Protein AF-A0A531KIL8-F1 (afdb_monomer)

Mean predicted aligned error: 9.5 Å

Sequence (111 aa):
MNDYLDAYSIKARLAPAALAIAPVIVLIVLAFNWVQPSLPEAIIGLAVMVLFFAASNVARRLGKRKERQLFATTGGRPENRELNHLDKTLDERTKDRYRKFLAKQLEQPAP

Secondary structure (DSSP, 8-state):
--TTSSHHHIIIIIHHHHHHHHHHHHHHHHHS-SSS--HHHHHHHHHHHHHHHHHHHHHHHHHHHHHHHHHHHTTSS---GGGSTT--SS-HHHHHHHHHHHHHHHTS---

Foldseek 3Di:
DCVCPDPCNCVLFLVVLCVVCVVVVVVLVVPADPPDGDPVNVVVVVVVVVVSNVSSVVSNVVVVVVVVVVQVVVVHDDDPLVLDPPHDPDDPVVSVVVQVVVCVVVVHDRD

pLDDT: mean 84.33, std 6.91, range [47.94, 94.56]

Solvent-accessible surface area (backbone atoms only — not comparable to full-atom values): 6501 Å² total; per-residue (Å²): 145,57,76,82,73,33,73,65,37,38,66,61,20,45,51,62,25,47,64,74,42,40,69,58,52,52,52,48,64,71,72,51,61,86,88,71,65,50,73,69,53,52,52,50,55,52,51,48,54,52,50,50,55,51,44,14,55,47,46,35,51,52,49,56,52,50,50,53,53,49,23,68,72,67,82,38,76,96,64,71,53,74,71,36,88,89,41,76,90,47,56,71,70,60,40,50,52,52,41,51,53,50,18,65,76,68,77,44,85,60,132

Structure (mmCIF, N/CA/C/O backbone):
data_AF-A0A531KIL8-F1
#
_entry.id   AF-A0A531KIL8-F1
#
loop_
_atom_site.group_PDB
_atom_site.id
_atom_site.type_symbol
_atom_site.label_atom_id
_atom_site.label_alt_id
_atom_site.label_comp_id
_atom_site.label_asym_id
_atom_site.label_entity_id
_atom_site.label_seq_id
_atom_site.pdbx_PDB_ins_code
_atom_site.Cartn_x
_atom_site.Cartn_y
_atom_site.Cartn_z
_atom_site.occupancy
_atom_site.B_iso_or_equiv
_atom_site.auth_seq_id
_atom_site.auth_comp_id
_atom_site.auth_asym_id
_atom_site.auth_atom_id
_atom_site.pdbx_PDB_model_num
ATOM 1 N N . MET A 1 1 ? -2.480 19.098 -0.894 1.00 47.94 1 MET A N 1
ATOM 2 C CA . MET A 1 1 ? -2.745 19.010 -2.345 1.00 47.94 1 MET A CA 1
ATOM 3 C C . MET A 1 1 ? -1.695 18.105 -2.989 1.00 47.94 1 MET A C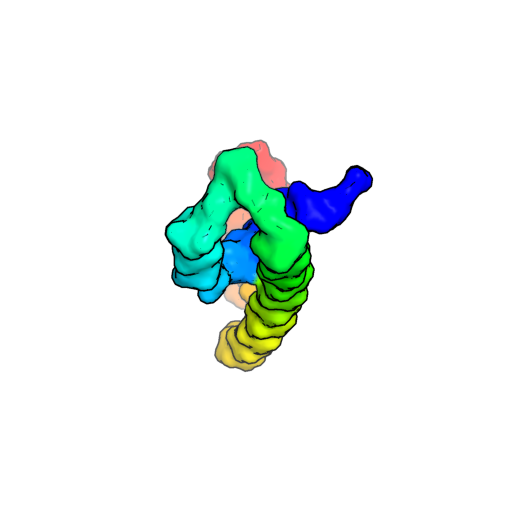 1
ATOM 5 O O . MET A 1 1 ? -0.701 18.601 -3.490 1.00 47.94 1 MET A O 1
ATOM 9 N N . ASN A 1 2 ? -1.867 16.785 -2.824 1.00 53.12 2 ASN A N 1
ATOM 10 C CA . ASN A 1 2 ? -1.347 15.679 -3.650 1.00 53.12 2 ASN A CA 1
ATOM 11 C C . ASN A 1 2 ? -1.743 14.360 -2.949 1.00 53.12 2 ASN A C 1
ATOM 13 O O . ASN A 1 2 ? -0.926 13.706 -2.306 1.00 53.12 2 ASN A O 1
ATOM 17 N N . ASP A 1 3 ? -3.019 13.970 -3.045 1.00 64.88 3 ASP A N 1
ATOM 18 C CA . ASP A 1 3 ? -3.584 12.785 -2.358 1.00 64.88 3 ASP A CA 1
ATOM 19 C C . ASP A 1 3 ? -2.905 11.456 -2.741 1.00 64.88 3 ASP A C 1
ATOM 21 O O . ASP A 1 3 ? -3.075 10.431 -2.076 1.00 64.88 3 ASP A O 1
ATOM 25 N N . TYR A 1 4 ? -2.130 11.461 -3.826 1.00 61.91 4 TYR A N 1
ATOM 26 C CA . TYR A 1 4 ? -1.366 10.317 -4.317 1.00 61.91 4 TYR A CA 1
ATOM 27 C C . TYR A 1 4 ? -0.094 10.020 -3.510 1.00 61.91 4 TYR A C 1
ATOM 29 O O . TYR A 1 4 ? 0.418 8.909 -3.619 1.00 61.91 4 TYR A O 1
ATOM 37 N N . LEU A 1 5 ? 0.399 10.982 -2.720 1.00 75.62 5 LEU A N 1
ATOM 38 C CA . LEU A 1 5 ? 1.579 10.840 -1.855 1.00 75.62 5 LEU A CA 1
ATOM 39 C C . LEU A 1 5 ? 1.263 11.097 -0.374 1.00 75.62 5 LEU A C 1
ATOM 41 O O . LEU A 1 5 ? 2.169 11.293 0.431 1.00 75.62 5 LEU A O 1
ATOM 45 N N . ASP A 1 6 ? -0.013 11.085 0.010 1.00 83.94 6 ASP A N 1
ATOM 46 C CA . ASP A 1 6 ? -0.392 11.182 1.418 1.00 83.94 6 ASP A CA 1
ATOM 47 C C . ASP A 1 6 ? 0.024 9.916 2.195 1.00 83.94 6 ASP A C 1
ATOM 49 O O . ASP A 1 6 ? 0.072 8.812 1.636 1.00 83.94 6 ASP A O 1
ATOM 53 N N . ALA A 1 7 ? 0.278 10.045 3.499 1.00 83.69 7 ALA A N 1
ATOM 54 C CA . ALA A 1 7 ? 0.739 8.968 4.374 1.00 83.69 7 ALA A CA 1
ATOM 55 C C . AL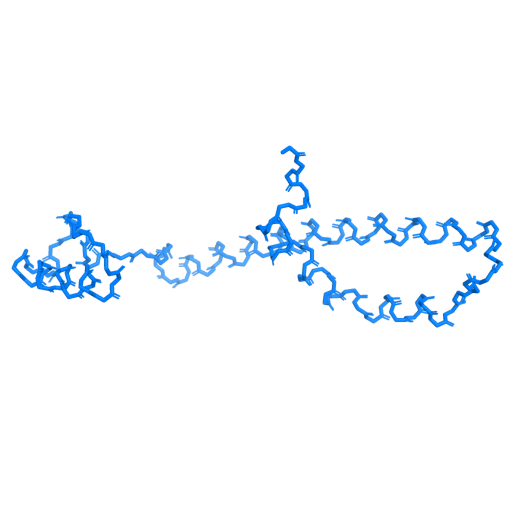A A 1 7 ? -0.175 7.733 4.316 1.00 83.69 7 ALA A C 1
ATOM 57 O O . ALA A 1 7 ? 0.302 6.593 4.339 1.00 83.69 7 ALA A O 1
ATOM 58 N N . TYR A 1 8 ? -1.489 7.941 4.179 1.00 80.50 8 TYR A N 1
ATOM 59 C CA . TYR A 1 8 ? -2.437 6.847 3.995 1.00 80.50 8 TYR A CA 1
ATOM 60 C C . TYR A 1 8 ? -2.249 6.135 2.649 1.00 80.50 8 TYR A C 1
ATOM 62 O O . TYR A 1 8 ? -2.258 4.905 2.586 1.00 80.50 8 TYR A O 1
ATOM 70 N N . SER A 1 9 ? -2.056 6.888 1.563 1.00 79.25 9 SER A N 1
ATOM 71 C CA . SER A 1 9 ? -1.851 6.326 0.224 1.00 79.25 9 SER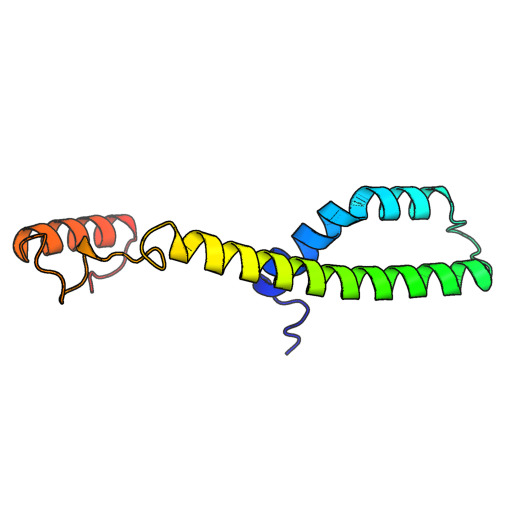 A CA 1
ATOM 72 C C . SER A 1 9 ? -0.578 5.475 0.146 1.00 79.25 9 SER A C 1
ATOM 74 O O . SER A 1 9 ? -0.607 4.387 -0.437 1.00 79.25 9 SER A O 1
ATOM 76 N N . ILE A 1 10 ? 0.492 5.907 0.823 1.00 82.38 10 ILE A N 1
ATOM 77 C CA . ILE A 1 10 ? 1.759 5.178 0.907 1.00 82.38 10 ILE A CA 1
ATOM 78 C C . ILE A 1 10 ? 1.543 3.837 1.606 1.00 82.38 10 ILE A C 1
ATOM 80 O O . ILE A 1 10 ? 1.842 2.788 1.035 1.00 82.38 10 ILE A O 1
ATOM 84 N N . LYS A 1 11 ? 0.955 3.851 2.808 1.00 81.94 11 LYS A N 1
ATOM 85 C CA . LYS A 1 11 ? 0.759 2.638 3.616 1.00 81.94 11 LYS A CA 1
ATOM 86 C C . LYS A 1 11 ? -0.253 1.668 3.000 1.00 81.94 11 LYS A C 1
ATOM 88 O O . LYS A 1 11 ? -0.044 0.461 3.042 1.00 81.94 11 LYS A O 1
ATOM 93 N N . ALA A 1 12 ? -1.336 2.176 2.411 1.00 78.88 12 ALA A N 1
ATOM 94 C CA . ALA A 1 12 ? -2.444 1.349 1.928 1.00 78.88 12 ALA A CA 1
ATOM 95 C C . ALA A 1 12 ? -2.339 0.934 0.448 1.00 78.88 12 ALA A C 1
ATOM 97 O O . ALA A 1 12 ? -3.105 0.074 0.010 1.00 78.88 12 ALA A O 1
ATOM 98 N N . ARG A 1 13 ? -1.465 1.566 -0.350 1.00 80.25 13 ARG A N 1
ATOM 99 C CA . ARG A 1 13 ? -1.322 1.273 -1.790 1.00 80.25 13 ARG A CA 1
ATOM 100 C C . ARG A 1 13 ? 0.119 0.986 -2.189 1.00 80.25 13 ARG A C 1
ATOM 102 O O . ARG A 1 13 ? 0.382 -0.077 -2.738 1.00 80.25 13 ARG A O 1
ATOM 109 N N . LEU A 1 14 ? 1.030 1.927 -1.933 1.00 80.81 14 LEU A N 1
ATOM 110 C CA . LEU A 1 14 ? 2.390 1.882 -2.480 1.00 80.81 14 LEU A CA 1
ATOM 111 C C . LEU A 1 14 ? 3.258 0.831 -1.785 1.00 80.81 14 LEU A C 1
ATOM 113 O O . LEU A 1 14 ? 3.897 0.044 -2.469 1.00 80.81 14 LEU A O 1
ATOM 117 N N . ALA A 1 15 ? 3.229 0.758 -0.453 1.00 82.38 15 ALA A N 1
ATOM 118 C CA . ALA A 1 15 ? 3.992 -0.223 0.319 1.00 82.38 15 ALA A CA 1
ATOM 119 C C . ALA A 1 15 ? 3.663 -1.691 -0.039 1.00 82.38 15 ALA A C 1
ATOM 121 O O . ALA A 1 15 ? 4.590 -2.439 -0.354 1.00 82.38 15 ALA A O 1
ATOM 122 N N . PRO A 1 16 ? 2.387 -2.135 -0.071 1.00 82.62 16 PRO A N 1
ATOM 123 C CA . PRO A 1 16 ? 2.077 -3.515 -0.449 1.00 82.62 16 PRO A CA 1
ATOM 124 C C . PRO A 1 16 ? 2.403 -3.818 -1.920 1.00 82.62 16 PRO A C 1
ATOM 126 O O . PRO A 1 16 ? 2.790 -4.938 -2.243 1.00 82.62 16 PRO A O 1
ATOM 129 N N . ALA A 1 17 ? 2.289 -2.832 -2.812 1.00 85.62 17 ALA A N 1
ATOM 130 C CA . ALA A 1 17 ? 2.666 -2.987 -4.216 1.00 85.62 17 ALA A CA 1
ATOM 131 C C . ALA A 1 17 ? 4.182 -3.104 -4.406 1.00 85.62 17 ALA A C 1
ATOM 133 O O . ALA A 1 17 ? 4.641 -3.967 -5.149 1.00 85.62 17 ALA A O 1
ATOM 134 N N . ALA A 1 18 ? 4.948 -2.273 -3.691 1.00 84.62 18 ALA A N 1
ATOM 135 C CA . ALA A 1 18 ? 6.403 -2.343 -3.621 1.00 84.62 18 ALA A CA 1
ATOM 136 C C . ALA A 1 18 ? 6.869 -3.720 -3.180 1.00 84.62 18 ALA A C 1
ATOM 138 O O . ALA A 1 18 ? 7.716 -4.309 -3.841 1.00 84.62 18 ALA A O 1
ATOM 139 N N . LEU A 1 19 ? 6.257 -4.266 -2.130 1.00 85.94 19 LEU A N 1
ATOM 140 C CA . LEU A 1 19 ? 6.585 -5.603 -1.655 1.00 85.94 19 LEU A CA 1
ATOM 141 C C . LEU A 1 19 ? 6.273 -6.681 -2.706 1.00 85.94 19 LEU A C 1
ATOM 143 O O . LEU A 1 19 ? 7.094 -7.561 -2.941 1.00 85.94 19 LEU A O 1
ATOM 147 N N . ALA A 1 20 ? 5.117 -6.593 -3.372 1.00 85.00 20 ALA A N 1
ATOM 148 C CA . ALA A 1 20 ? 4.704 -7.569 -4.381 1.00 85.00 20 ALA A CA 1
ATOM 149 C C . ALA A 1 20 ? 5.593 -7.565 -5.638 1.00 85.00 20 ALA A C 1
ATOM 151 O O . ALA A 1 20 ? 5.783 -8.609 -6.258 1.00 85.00 20 ALA A O 1
ATOM 152 N N . ILE A 1 21 ? 6.131 -6.402 -6.020 1.00 83.50 21 ILE A N 1
ATOM 153 C CA . ILE A 1 21 ? 6.925 -6.213 -7.248 1.00 83.50 21 ILE A CA 1
ATOM 154 C C . ILE A 1 21 ? 8.428 -6.122 -6.936 1.00 83.50 21 ILE A C 1
ATOM 156 O O . ILE A 1 21 ? 9.240 -6.013 -7.850 1.00 83.50 21 ILE A O 1
ATOM 160 N N . ALA A 1 22 ? 8.832 -6.235 -5.667 1.00 86.81 22 ALA A N 1
ATOM 161 C CA . ALA A 1 22 ? 10.231 -6.173 -5.244 1.00 86.81 22 ALA A CA 1
ATOM 162 C C . ALA A 1 22 ? 11.176 -7.061 -6.083 1.00 86.81 22 ALA A C 1
ATOM 164 O O . ALA A 1 22 ? 12.212 -6.549 -6.506 1.00 86.81 22 ALA A O 1
ATOM 165 N N . PRO A 1 23 ? 10.834 -8.323 -6.430 1.00 83.75 23 PRO A N 1
ATOM 166 C CA . PRO A 1 23 ? 11.703 -9.152 -7.269 1.00 83.75 23 PRO A CA 1
ATOM 167 C C . PRO A 1 23 ? 11.941 -8.551 -8.660 1.00 83.75 23 PRO A C 1
ATOM 169 O O . PRO A 1 23 ? 13.054 -8.585 -9.174 1.00 83.75 23 PRO A O 1
ATOM 172 N N . VAL A 1 24 ? 10.908 -7.957 -9.260 1.00 83.94 24 VAL A N 1
ATOM 173 C CA . VAL A 1 24 ? 10.989 -7.321 -10.582 1.00 83.94 24 VAL A CA 1
ATOM 174 C C . VAL A 1 24 ? 11.829 -6.048 -10.510 1.00 83.94 24 VAL A C 1
ATOM 176 O O . VAL A 1 24 ? 12.659 -5.818 -11.382 1.00 83.94 24 VAL A O 1
ATOM 179 N N . ILE A 1 25 ? 11.662 -5.250 -9.449 1.00 83.69 25 ILE A N 1
ATOM 180 C CA . ILE A 1 25 ? 12.480 -4.051 -9.213 1.00 83.69 25 ILE A CA 1
ATOM 181 C C . ILE A 1 25 ? 13.959 -4.437 -9.118 1.00 83.69 25 ILE A C 1
ATOM 183 O O . ILE A 1 25 ? 14.787 -3.815 -9.776 1.00 83.69 25 ILE A O 1
ATOM 187 N N . VAL A 1 26 ? 14.289 -5.489 -8.363 1.00 87.06 26 VAL A N 1
ATOM 188 C CA . VAL A 1 26 ? 15.668 -5.989 -8.238 1.00 87.06 26 VAL A CA 1
ATOM 189 C C . VAL A 1 26 ? 16.229 -6.413 -9.596 1.00 87.06 26 VAL A C 1
ATOM 191 O O . VAL A 1 26 ? 17.334 -6.007 -9.943 1.00 87.06 26 VAL A O 1
ATOM 194 N N . LEU A 1 27 ? 15.470 -7.169 -10.395 1.00 83.88 27 LEU A N 1
ATOM 195 C CA . LEU A 1 27 ? 15.911 -7.588 -11.730 1.00 83.88 27 LEU A CA 1
ATOM 196 C C . LEU A 1 27 ? 16.183 -6.400 -12.657 1.00 83.88 27 LEU A C 1
ATOM 198 O O . LEU A 1 27 ? 17.180 -6.404 -13.372 1.00 83.88 27 LEU A O 1
ATOM 202 N N . ILE A 1 28 ? 15.336 -5.372 -12.623 1.00 82.38 28 ILE A N 1
ATOM 203 C CA . ILE A 1 28 ? 15.523 -4.160 -13.430 1.00 82.38 28 ILE A CA 1
ATOM 204 C C . ILE A 1 28 ? 16.778 -3.420 -12.991 1.00 82.38 28 ILE A C 1
ATOM 206 O O . ILE A 1 28 ? 17.567 -3.014 -13.837 1.00 82.38 28 ILE A O 1
ATOM 210 N N . VAL A 1 29 ? 16.993 -3.289 -11.680 1.00 84.25 29 VAL A N 1
ATOM 211 C CA . VAL A 1 29 ? 18.184 -2.625 -11.143 1.00 84.25 29 VAL A CA 1
ATOM 212 C C . VAL A 1 29 ? 19.466 -3.326 -11.567 1.00 84.25 29 VAL A C 1
ATOM 214 O O . VAL A 1 29 ? 20.440 -2.648 -11.882 1.00 84.25 29 VAL A O 1
ATOM 217 N N . LEU A 1 30 ? 19.453 -4.657 -11.619 1.00 85.06 30 LEU A N 1
ATOM 218 C CA . LEU A 1 30 ? 20.601 -5.451 -12.048 1.00 85.06 30 LEU A CA 1
ATOM 219 C C . LEU A 1 30 ? 20.805 -5.450 -13.569 1.00 85.06 30 LEU A C 1
ATOM 221 O O . LEU A 1 30 ? 21.941 -5.546 -14.021 1.00 85.06 30 LEU A O 1
ATOM 225 N N . ALA A 1 31 ? 19.730 -5.369 -14.355 1.00 81.62 31 ALA A N 1
ATOM 226 C CA . ALA A 1 31 ? 19.794 -5.474 -15.812 1.00 81.62 31 ALA A CA 1
ATOM 227 C C . ALA A 1 31 ? 20.059 -4.138 -16.530 1.00 81.62 31 ALA A C 1
ATOM 229 O O . ALA A 1 31 ? 20.406 -4.154 -17.707 1.00 81.62 31 ALA A O 1
ATOM 230 N N . PHE A 1 32 ? 19.876 -2.997 -15.861 1.00 83.31 32 PHE A N 1
ATOM 231 C CA . PHE A 1 32 ? 19.992 -1.670 -16.473 1.00 83.31 32 PHE A CA 1
ATOM 232 C C . PHE A 1 32 ? 21.391 -1.060 -16.384 1.00 83.31 32 PHE A C 1
ATOM 234 O O . PHE A 1 32 ? 22.034 -1.090 -15.333 1.00 83.31 32 PHE A O 1
ATOM 241 N N . ASN A 1 33 ? 21.810 -0.375 -17.454 1.00 80.25 33 ASN A N 1
ATOM 242 C CA . ASN A 1 33 ? 22.942 0.542 -17.395 1.00 80.25 33 ASN A CA 1
ATOM 243 C C . ASN A 1 33 ? 22.511 1.912 -16.840 1.00 80.25 33 ASN A C 1
ATOM 245 O O . ASN A 1 33 ? 21.858 2.710 -17.511 1.00 80.25 33 ASN A O 1
ATOM 249 N N . TRP A 1 34 ? 22.909 2.197 -15.602 1.00 81.12 34 TRP A N 1
ATOM 250 C CA . TRP A 1 34 ? 22.543 3.421 -14.882 1.00 81.12 34 TRP A CA 1
ATOM 251 C C . TRP A 1 34 ? 23.330 4.670 -15.297 1.00 81.12 34 TRP A C 1
ATOM 253 O O . TRP A 1 34 ? 22.948 5.778 -14.926 1.00 81.12 34 TRP A O 1
ATOM 263 N N . VAL A 1 35 ? 24.431 4.510 -16.037 1.00 82.56 35 VAL A N 1
ATOM 264 C CA . VAL A 1 35 ? 25.338 5.618 -16.375 1.00 82.56 35 VAL A CA 1
ATOM 265 C C . VAL A 1 35 ? 24.979 6.233 -17.725 1.00 82.56 35 VAL A C 1
ATOM 267 O O . VAL A 1 35 ? 24.995 7.453 -17.869 1.00 82.56 35 VAL A O 1
ATOM 270 N N . GLN A 1 36 ? 24.645 5.402 -18.715 1.00 84.75 36 GLN A N 1
ATOM 271 C CA . GLN A 1 36 ? 24.251 5.842 -20.056 1.00 84.75 36 GLN A CA 1
ATOM 272 C C . GLN A 1 36 ? 23.095 4.979 -20.570 1.00 84.75 36 GLN A C 1
ATOM 274 O O . GLN A 1 36 ? 23.323 4.057 -21.356 1.00 84.75 36 GLN A O 1
ATOM 279 N N . PRO A 1 37 ? 21.861 5.247 -20.114 1.00 81.62 37 PRO A N 1
ATOM 280 C CA . PRO A 1 37 ? 20.705 4.508 -20.584 1.00 81.62 37 PRO A CA 1
ATOM 281 C C . PRO A 1 37 ? 20.447 4.813 -22.062 1.00 81.62 37 PRO A C 1
ATOM 283 O O . PRO A 1 37 ? 20.325 5.966 -22.484 1.00 81.62 37 PRO A O 1
ATOM 286 N N . SER A 1 38 ? 20.335 3.758 -22.852 1.00 88.00 38 SER A N 1
ATOM 287 C CA . SER A 1 38 ? 19.859 3.785 -24.228 1.00 88.00 38 SER A CA 1
ATOM 288 C C . SER A 1 38 ? 18.352 4.079 -24.292 1.00 88.00 38 SER A C 1
ATOM 290 O O . SER A 1 38 ? 17.611 3.928 -23.317 1.00 88.00 38 SER A O 1
ATOM 292 N N . LEU A 1 39 ? 17.859 4.491 -25.465 1.00 89.31 39 LEU A N 1
ATOM 293 C CA . LEU A 1 39 ? 16.434 4.785 -25.663 1.00 89.31 39 LEU A CA 1
ATOM 294 C C . LEU A 1 39 ? 15.504 3.599 -25.301 1.00 89.31 39 LEU A C 1
ATOM 296 O O . LEU A 1 39 ? 14.494 3.839 -24.635 1.00 89.31 39 LEU A O 1
ATOM 300 N N . PRO A 1 40 ? 15.817 2.334 -25.659 1.00 88.06 40 PRO A N 1
ATOM 301 C CA . PRO A 1 40 ? 15.023 1.183 -25.224 1.00 88.06 40 PRO A CA 1
ATOM 302 C C . PRO A 1 40 ? 14.968 1.025 -23.701 1.00 88.06 40 PRO A C 1
ATOM 304 O O . PRO A 1 40 ? 13.898 0.770 -23.152 1.00 88.06 40 PRO A O 1
ATOM 307 N N . GLU A 1 41 ? 16.092 1.225 -23.009 1.00 84.62 41 GLU A N 1
ATOM 308 C CA . GLU A 1 41 ? 16.159 1.172 -21.546 1.00 84.62 41 GLU A CA 1
ATOM 309 C C . GLU A 1 41 ? 15.277 2.268 -20.929 1.00 84.62 41 GLU A C 1
ATOM 311 O O . GLU A 1 41 ? 14.448 1.985 -20.066 1.00 84.62 41 GLU A O 1
ATOM 316 N N . ALA A 1 42 ? 15.329 3.502 -21.433 1.00 85.19 42 ALA A N 1
ATOM 317 C CA . ALA A 1 42 ? 14.451 4.573 -20.956 1.00 85.19 42 ALA A CA 1
ATOM 318 C C . ALA A 1 42 ? 12.952 4.229 -21.105 1.00 85.19 42 ALA A C 1
ATOM 320 O O . ALA A 1 42 ? 12.165 4.44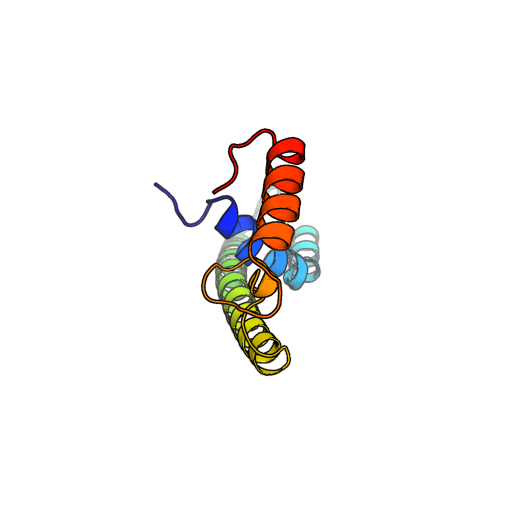8 -20.179 1.00 85.19 42 ALA A O 1
ATOM 321 N N . ILE A 1 43 ? 12.557 3.638 -22.240 1.00 88.81 43 ILE A N 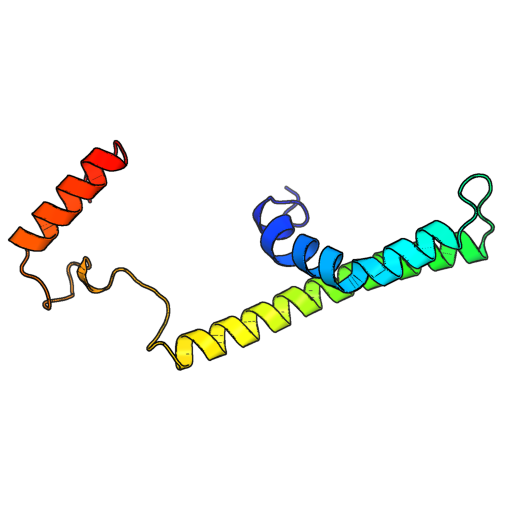1
ATOM 322 C CA . ILE A 1 43 ? 11.173 3.200 -22.491 1.00 88.81 43 ILE A CA 1
ATOM 323 C C . ILE A 1 43 ? 10.765 2.090 -21.516 1.00 88.81 43 ILE A C 1
ATOM 325 O O . ILE A 1 43 ? 9.673 2.141 -20.946 1.00 88.81 43 ILE A O 1
ATOM 329 N N . ILE A 1 44 ? 11.639 1.107 -21.290 1.00 87.06 44 ILE A N 1
ATOM 330 C CA . ILE A 1 44 ? 11.391 0.014 -20.344 1.00 87.06 44 ILE A CA 1
ATOM 331 C C . ILE A 1 44 ? 11.242 0.566 -18.919 1.00 87.06 44 ILE A C 1
ATOM 333 O O . ILE A 1 44 ? 10.298 0.193 -18.223 1.00 87.06 44 ILE A O 1
ATOM 337 N N . GLY A 1 45 ? 12.104 1.494 -18.493 1.00 84.19 45 GLY A N 1
ATOM 338 C CA . GLY A 1 45 ? 12.023 2.120 -17.171 1.00 84.19 45 GLY A CA 1
ATOM 339 C C . GLY A 1 45 ? 10.695 2.852 -16.948 1.00 84.19 45 GLY A C 1
ATOM 340 O O . GLY A 1 45 ? 10.054 2.693 -15.905 1.00 84.19 45 GLY A O 1
ATOM 341 N N . LEU A 1 46 ? 10.223 3.588 -17.959 1.00 87.31 46 LEU A N 1
ATOM 342 C CA . LEU A 1 46 ? 8.919 4.250 -17.917 1.00 87.31 46 LEU A CA 1
ATOM 343 C C . LEU A 1 46 ? 7.764 3.238 -17.874 1.00 87.31 46 LEU A C 1
ATOM 345 O O . LEU A 1 46 ? 6.844 3.385 -17.067 1.00 87.31 46 LEU A O 1
ATOM 349 N N . ALA A 1 47 ? 7.820 2.182 -18.689 1.00 86.88 47 ALA A N 1
ATOM 350 C CA . ALA A 1 47 ? 6.812 1.124 -18.694 1.00 86.88 47 ALA A CA 1
ATOM 351 C C . ALA A 1 47 ? 6.699 0.440 -17.323 1.00 86.88 47 ALA A C 1
ATOM 353 O O . ALA A 1 47 ? 5.595 0.239 -16.816 1.00 86.88 47 ALA A O 1
ATOM 354 N N . VAL A 1 48 ? 7.830 0.153 -16.677 1.00 86.31 48 VAL A N 1
ATOM 355 C CA . VAL A 1 48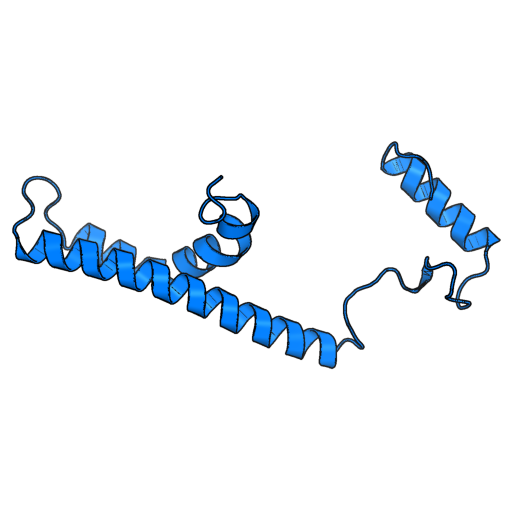 ? 7.876 -0.409 -15.321 1.00 86.31 48 VAL A CA 1
ATOM 356 C C . VAL A 1 48 ? 7.215 0.532 -14.322 1.00 86.31 48 VAL A C 1
ATOM 358 O O . VAL A 1 48 ? 6.419 0.075 -13.506 1.00 86.31 48 VAL A O 1
ATOM 361 N N . MET A 1 49 ? 7.500 1.834 -14.383 1.00 83.69 49 MET A N 1
ATOM 362 C CA . MET A 1 49 ? 6.895 2.818 -13.480 1.00 83.69 49 MET A CA 1
ATOM 363 C C . MET A 1 49 ? 5.363 2.848 -13.618 1.00 83.69 49 MET A C 1
ATOM 365 O O . MET A 1 49 ? 4.640 2.861 -12.618 1.00 83.69 49 MET A O 1
ATOM 369 N N . VAL A 1 50 ? 4.853 2.789 -14.851 1.00 87.44 50 VAL A N 1
ATOM 370 C CA . VAL A 1 50 ? 3.409 2.718 -15.127 1.00 87.44 50 VAL A CA 1
ATOM 371 C C . VAL A 1 50 ? 2.810 1.414 -14.595 1.00 87.44 50 VAL A C 1
ATOM 373 O O . VAL A 1 50 ? 1.776 1.436 -13.921 1.00 87.44 50 VAL A O 1
ATOM 376 N N . LEU A 1 51 ? 3.464 0.277 -14.845 1.00 86.12 51 LEU A N 1
ATOM 377 C CA . LEU A 1 51 ? 3.027 -1.031 -14.352 1.00 86.12 51 LEU A CA 1
ATOM 378 C C . LEU A 1 51 ? 3.034 -1.096 -12.822 1.00 86.12 51 LEU A C 1
ATOM 380 O O . LEU A 1 51 ? 2.099 -1.631 -12.227 1.00 86.12 51 LEU A O 1
ATOM 384 N N . PHE A 1 52 ? 4.031 -0.494 -12.179 1.00 84.75 52 PHE A N 1
ATOM 385 C CA . PHE A 1 52 ? 4.113 -0.366 -10.730 1.00 84.75 52 PHE A CA 1
ATOM 386 C C . PHE A 1 52 ? 2.909 0.397 -10.168 1.00 84.75 52 PHE A C 1
ATOM 388 O O . PHE A 1 52 ? 2.234 -0.061 -9.239 1.00 84.75 52 PHE A O 1
ATOM 395 N N . PHE A 1 53 ? 2.576 1.536 -10.779 1.00 82.75 53 PHE A N 1
ATOM 396 C CA . PHE A 1 53 ? 1.406 2.313 -10.387 1.00 82.75 53 PHE A CA 1
ATOM 397 C C . PHE A 1 53 ? 0.101 1.529 -10.601 1.00 82.75 53 PHE A C 1
ATOM 399 O O . PHE A 1 53 ? -0.763 1.505 -9.718 1.00 82.75 53 PHE A O 1
ATOM 406 N N . ALA A 1 54 ? -0.040 0.831 -11.729 1.00 86.25 54 ALA A N 1
ATOM 407 C CA . ALA A 1 54 ? -1.195 -0.021 -12.006 1.00 86.25 54 ALA A CA 1
ATOM 408 C C . ALA A 1 54 ? -1.342 -1.141 -10.962 1.00 86.25 54 ALA A C 1
ATOM 410 O O . ALA A 1 54 ? -2.418 -1.318 -10.381 1.00 86.25 54 ALA A O 1
ATOM 411 N N . ALA A 1 55 ? -0.252 -1.837 -10.649 1.00 84.75 55 ALA A N 1
ATOM 412 C CA . ALA A 1 55 ? -0.216 -2.886 -9.643 1.00 84.75 55 ALA A CA 1
ATOM 413 C C . ALA A 1 55 ? -0.557 -2.366 -8.238 1.00 84.75 55 ALA A C 1
ATOM 415 O O . ALA A 1 55 ? -1.261 -3.050 -7.497 1.00 84.75 55 ALA A O 1
ATOM 416 N N . SER A 1 56 ? -0.183 -1.130 -7.890 1.00 84.06 56 SER A N 1
ATOM 417 C CA . SER A 1 56 ? -0.594 -0.512 -6.619 1.00 84.06 56 SER A CA 1
ATOM 418 C C . SER A 1 56 ? -2.106 -0.342 -6.486 1.00 84.06 56 SER A C 1
ATOM 420 O O . SER A 1 56 ? -2.697 -0.597 -5.429 1.00 84.06 56 SER A O 1
ATOM 422 N N . ASN A 1 57 ? -2.770 0.004 -7.587 1.00 85.06 57 ASN A N 1
ATOM 423 C CA . ASN A 1 57 ? -4.221 0.103 -7.623 1.00 85.06 57 ASN A CA 1
ATOM 424 C C . ASN A 1 57 ? -4.877 -1.283 -7.565 1.00 85.06 57 ASN A C 1
ATOM 426 O O . ASN A 1 57 ? -5.915 -1.435 -6.914 1.00 85.06 57 ASN A O 1
ATOM 430 N N . VAL A 1 58 ? -4.270 -2.298 -8.187 1.00 88.62 58 VAL A N 1
ATOM 431 C CA . VAL A 1 58 ? -4.721 -3.694 -8.085 1.00 88.62 58 VAL A CA 1
ATOM 432 C C . VAL A 1 58 ? -4.593 -4.201 -6.649 1.00 88.62 58 VAL A C 1
ATOM 434 O O . VAL A 1 58 ? -5.581 -4.693 -6.102 1.00 88.62 58 VAL A O 1
ATOM 437 N N . ALA A 1 59 ? -3.444 -4.001 -6.001 1.00 86.62 59 ALA A N 1
ATOM 438 C CA . ALA A 1 59 ? -3.210 -4.378 -4.608 1.00 86.62 59 ALA A CA 1
ATOM 439 C C . ALA A 1 59 ? -4.267 -3.764 -3.675 1.00 86.62 59 ALA A C 1
ATOM 441 O O . ALA A 1 59 ? -4.901 -4.479 -2.898 1.00 86.62 59 ALA A O 1
ATOM 442 N N . ARG A 1 60 ? -4.572 -2.466 -3.833 1.00 84.62 60 ARG A N 1
ATOM 443 C CA . ARG A 1 60 ? -5.654 -1.792 -3.089 1.00 84.62 60 ARG A CA 1
ATOM 444 C C . ARG A 1 60 ? -7.018 -2.448 -3.318 1.00 84.62 60 ARG A C 1
ATOM 446 O O . ARG A 1 60 ? -7.788 -2.621 -2.373 1.00 84.62 60 ARG A O 1
ATOM 453 N N . ARG A 1 61 ? -7.363 -2.776 -4.568 1.00 89.19 61 ARG A N 1
ATOM 454 C CA . ARG A 1 61 ? -8.655 -3.403 -4.905 1.00 89.19 61 ARG A CA 1
ATOM 455 C C . ARG A 1 61 ? -8.772 -4.796 -4.293 1.00 89.19 61 ARG A C 1
ATOM 457 O O . ARG A 1 61 ? -9.827 -5.122 -3.754 1.00 89.19 61 ARG A O 1
ATOM 464 N N . LEU A 1 62 ? -7.706 -5.591 -4.349 1.00 90.12 62 LEU A N 1
ATOM 465 C CA . LEU A 1 62 ? -7.657 -6.917 -3.733 1.00 90.12 62 LEU A CA 1
ATOM 466 C C . LEU A 1 62 ? -7.758 -6.828 -2.206 1.00 90.12 62 LEU A C 1
ATOM 468 O O . LEU A 1 62 ? -8.563 -7.549 -1.619 1.00 90.12 62 LEU A O 1
ATOM 472 N N . GLY A 1 63 ? -7.047 -5.881 -1.586 1.00 87.75 63 GLY A N 1
ATOM 473 C CA . GLY A 1 63 ? -7.150 -5.596 -0.154 1.00 87.75 63 GLY A CA 1
ATOM 474 C C . GLY A 1 63 ? -8.586 -5.286 0.271 1.00 87.75 63 GLY A C 1
ATOM 475 O O . GLY A 1 63 ? -9.120 -5.951 1.152 1.00 87.75 63 GLY A O 1
ATOM 476 N N . LYS A 1 64 ? -9.274 -4.379 -0.437 1.00 88.75 64 LYS A N 1
ATOM 477 C CA . LYS A 1 64 ? -10.689 -4.057 -0.162 1.00 88.75 64 LYS A CA 1
ATOM 478 C C . LYS A 1 64 ? -11.642 -5.236 -0.360 1.00 88.75 64 LYS A C 1
ATOM 480 O O . LYS A 1 64 ? -12.655 -5.334 0.328 1.00 88.75 64 LYS A O 1
ATOM 485 N N . ARG A 1 65 ? -11.367 -6.124 -1.320 1.00 90.75 65 ARG A N 1
ATOM 486 C CA . ARG A 1 65 ? -12.165 -7.347 -1.512 1.00 90.75 65 ARG A CA 1
ATOM 487 C C . ARG A 1 65 ? -11.997 -8.295 -0.327 1.00 90.75 65 ARG A C 1
ATOM 489 O O . ARG A 1 65 ? -12.992 -8.819 0.162 1.00 90.75 65 ARG A O 1
ATOM 496 N N . LYS A 1 66 ? -10.763 -8.476 0.150 1.00 89.69 66 LYS A N 1
ATOM 497 C CA . LYS A 1 66 ? -10.466 -9.299 1.329 1.00 89.69 66 LYS A CA 1
ATOM 498 C C . LYS A 1 66 ? -11.031 -8.706 2.613 1.00 89.69 66 LYS A C 1
ATOM 500 O O . LYS A 1 66 ? -11.605 -9.448 3.394 1.00 89.69 66 LYS A O 1
ATOM 505 N N . GLU A 1 67 ? -10.966 -7.391 2.778 1.00 89.19 67 GLU A N 1
ATOM 506 C CA . GLU A 1 67 ? -11.600 -6.671 3.887 1.00 89.19 67 GLU A CA 1
ATOM 507 C C . GLU A 1 67 ? -13.105 -6.975 3.967 1.00 89.19 67 GLU A C 1
ATOM 509 O O . GLU A 1 67 ? -13.600 -7.374 5.016 1.00 89.19 67 GLU A O 1
ATOM 514 N N . ARG A 1 68 ? -13.827 -6.892 2.839 1.00 89.06 68 ARG A N 1
ATOM 515 C CA . ARG A 1 68 ? -15.260 -7.233 2.791 1.00 89.06 68 ARG A CA 1
ATOM 516 C C . ARG A 1 68 ? -15.538 -8.694 3.137 1.00 89.06 68 ARG A C 1
ATOM 518 O O . ARG A 1 68 ? -16.512 -8.969 3.827 1.00 89.06 68 ARG A O 1
ATOM 525 N N . GLN A 1 69 ? -14.702 -9.616 2.654 1.00 89.62 69 GLN A N 1
ATOM 526 C CA . GLN A 1 69 ? -14.819 -11.038 2.996 1.00 89.62 69 GLN A CA 1
ATOM 527 C C . GLN A 1 69 ? -14.615 -11.257 4.495 1.00 89.62 69 GLN A C 1
ATOM 529 O O . GLN A 1 69 ? -15.411 -11.948 5.118 1.00 89.62 69 GLN A O 1
ATOM 534 N N . LEU A 1 70 ? -13.596 -10.618 5.072 1.00 89.31 70 LEU A N 1
ATOM 535 C CA . LEU A 1 70 ? -13.301 -10.718 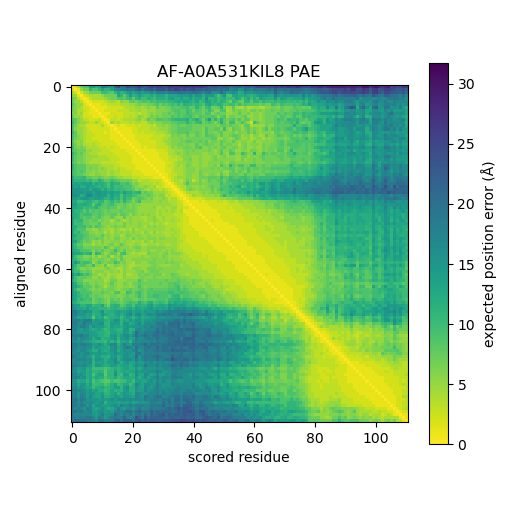6.493 1.00 89.31 70 LEU A CA 1
ATOM 536 C C . LEU A 1 70 ? -14.458 -10.163 7.330 1.00 89.31 70 LEU A C 1
ATOM 538 O O . LEU A 1 70 ? -14.938 -10.837 8.228 1.00 89.31 70 LEU A O 1
ATOM 542 N N . PHE A 1 71 ? -14.989 -8.989 6.991 1.00 88.75 71 PHE A N 1
ATOM 543 C CA . PHE A 1 71 ? -16.129 -8.426 7.719 1.00 88.75 71 PHE A CA 1
ATOM 544 C C . PHE A 1 71 ? -17.378 -9.305 7.631 1.00 88.75 71 PHE A C 1
ATOM 546 O O . PHE A 1 71 ? -18.095 -9.429 8.618 1.00 88.75 71 PHE A O 1
ATOM 553 N N . ALA A 1 72 ? -17.621 -9.965 6.497 1.00 87.06 72 ALA A N 1
ATOM 554 C CA . ALA A 1 72 ? -18.714 -10.927 6.393 1.00 87.06 72 ALA A CA 1
ATOM 555 C C . ALA A 1 72 ? -18.512 -12.141 7.319 1.00 87.06 72 ALA A C 1
ATOM 557 O O . ALA A 1 72 ? -19.480 -12.632 7.890 1.00 87.06 72 ALA A O 1
ATOM 558 N N . THR A 1 73 ? -17.270 -12.604 7.508 1.00 87.50 73 THR A N 1
ATOM 559 C CA . THR A 1 73 ? -16.968 -13.742 8.394 1.00 87.50 73 THR A CA 1
ATOM 560 C C . THR A 1 73 ? -16.941 -13.381 9.878 1.00 87.50 73 THR A C 1
ATOM 562 O O . THR A 1 73 ? -17.257 -14.229 10.705 1.00 87.50 73 THR A O 1
ATOM 565 N N . THR A 1 74 ? -16.588 -12.143 10.232 1.00 81.25 74 THR A N 1
ATOM 566 C CA . THR A 1 74 ? -16.392 -11.719 11.632 1.00 81.25 74 THR A CA 1
ATOM 567 C C . THR A 1 74 ? -17.598 -10.972 12.219 1.00 81.25 74 THR A C 1
ATOM 569 O O . THR A 1 74 ? -17.479 -10.329 13.257 1.00 81.25 74 THR A O 1
ATOM 572 N N . GLY A 1 75 ? -18.766 -11.037 11.570 1.00 79.00 75 GLY A N 1
ATOM 573 C CA . GLY A 1 75 ? -19.997 -10.403 12.065 1.00 79.00 75 GLY A CA 1
ATOM 574 C C . GLY A 1 75 ? -20.076 -8.888 11.844 1.00 79.00 75 GLY A C 1
ATOM 575 O O . GLY A 1 75 ? -20.880 -8.216 12.486 1.00 79.00 75 GLY A O 1
ATOM 576 N N . GLY A 1 76 ? -19.269 -8.346 10.931 1.00 81.00 76 GLY A N 1
ATOM 577 C CA . GLY A 1 76 ? -19.254 -6.935 10.557 1.00 81.00 76 GLY A CA 1
ATOM 578 C C . GLY A 1 76 ? -17.874 -6.292 10.660 1.00 81.00 76 GLY A C 1
ATOM 579 O O . GLY A 1 76 ? -16.840 -6.956 10.759 1.00 81.00 76 GLY A O 1
ATOM 580 N N . ARG A 1 77 ? -17.857 -4.958 10.594 1.00 80.75 77 ARG A N 1
ATOM 581 C CA . ARG A 1 77 ? -16.650 -4.165 10.834 1.00 80.75 77 ARG A CA 1
ATOM 582 C C . ARG A 1 77 ? -16.301 -4.242 12.328 1.00 80.75 77 ARG A C 1
ATOM 584 O O . ARG A 1 77 ? -17.221 -4.188 13.141 1.00 80.75 77 ARG A O 1
ATOM 591 N N . PRO A 1 78 ? -15.015 -4.344 12.711 1.00 76.19 78 PRO A N 1
ATOM 592 C CA . PRO A 1 78 ? -14.632 -4.244 14.112 1.00 76.19 78 PRO A CA 1
ATOM 593 C C . PRO A 1 78 ? -15.024 -2.859 14.634 1.00 76.19 78 PRO A C 1
ATOM 595 O O . PRO A 1 78 ? -14.476 -1.840 14.212 1.00 76.19 78 PRO A O 1
ATOM 598 N N . GLU A 1 79 ? -16.006 -2.841 15.524 1.00 76.69 79 GLU A N 1
ATOM 599 C CA . GLU A 1 79 ? -16.511 -1.653 16.199 1.00 76.69 79 GLU A CA 1
ATOM 600 C C . GLU A 1 79 ? -16.497 -1.913 17.704 1.00 76.69 79 GLU A C 1
ATOM 602 O O . GLU A 1 79 ? -16.666 -3.051 18.148 1.00 76.69 79 GLU A O 1
ATOM 607 N N . ASN A 1 80 ? -16.321 -0.857 18.500 1.00 76.81 80 ASN A N 1
ATOM 608 C CA . ASN A 1 80 ? -16.402 -0.930 19.961 1.00 76.81 80 ASN A CA 1
ATOM 609 C C . ASN A 1 80 ? -17.869 -1.058 20.401 1.00 76.81 80 ASN A C 1
ATOM 611 O O . ASN A 1 80 ? -18.404 -0.178 21.077 1.00 76.81 80 ASN A O 1
ATOM 615 N N . ARG A 1 81 ? -18.533 -2.136 19.970 1.00 79.25 81 ARG A N 1
ATOM 616 C CA . ARG A 1 81 ? -19.965 -2.376 20.163 1.00 79.25 81 ARG A CA 1
ATOM 617 C C . ARG A 1 81 ? -20.330 -2.333 21.644 1.00 79.25 81 ARG A C 1
ATOM 619 O O . ARG A 1 81 ? -21.197 -1.558 22.025 1.00 79.25 81 ARG A O 1
ATOM 626 N N . GLU A 1 82 ? -19.536 -3.010 22.467 1.00 80.62 82 GLU A N 1
ATOM 627 C CA . GLU A 1 82 ? -19.730 -3.100 23.917 1.00 80.62 82 GLU A CA 1
ATOM 628 C C . GLU A 1 82 ? -19.713 -1.737 24.632 1.00 80.62 82 GLU A C 1
ATOM 630 O O . GLU A 1 82 ? -20.389 -1.553 25.642 1.00 80.62 82 GLU A O 1
ATOM 635 N N . LEU A 1 83 ? -18.968 -0.751 24.117 1.00 82.25 83 LEU A N 1
ATOM 636 C CA . LEU A 1 83 ? -18.858 0.589 24.714 1.00 82.25 83 LEU A CA 1
ATOM 637 C C . LEU A 1 83 ? -19.824 1.613 24.093 1.00 82.25 83 LEU A C 1
ATOM 639 O O . LEU A 1 83 ? -19.907 2.747 24.574 1.00 82.25 83 LEU A O 1
ATOM 643 N N . ASN A 1 84 ? -20.573 1.225 23.058 1.00 82.56 84 ASN A N 1
ATOM 644 C CA . ASN A 1 84 ? -21.583 2.065 22.417 1.00 82.56 84 ASN A CA 1
ATOM 645 C C . ASN A 1 84 ? -22.754 2.334 23.383 1.00 82.56 84 ASN A C 1
ATOM 647 O O . ASN A 1 84 ? -23.174 1.429 24.100 1.00 82.56 84 ASN A O 1
ATOM 651 N N . HIS A 1 85 ? -23.305 3.552 23.400 1.00 80.75 85 HIS A N 1
ATOM 652 C CA . HIS A 1 85 ? -24.483 3.904 24.212 1.00 80.75 85 HIS A CA 1
ATOM 653 C C . HIS A 1 85 ? -25.737 3.105 23.842 1.00 80.75 85 HIS A C 1
ATOM 655 O O . HIS A 1 85 ? -26.582 2.845 24.691 1.00 80.75 85 HIS A O 1
ATOM 661 N N . LEU A 1 86 ? -25.864 2.703 22.575 1.00 80.88 86 LEU A N 1
ATOM 662 C CA . LEU A 1 86 ? -27.018 1.931 22.110 1.00 80.88 86 LEU A CA 1
ATOM 663 C C . LEU A 1 86 ? -26.964 0.464 22.539 1.00 80.88 86 LEU A C 1
ATOM 665 O O . LEU A 1 86 ? -27.997 -0.205 22.562 1.00 80.88 86 LEU A O 1
ATOM 669 N N . ASP A 1 87 ? -25.771 -0.040 22.854 1.00 83.88 87 ASP A N 1
ATOM 670 C CA . ASP A 1 87 ? -25.608 -1.431 23.238 1.00 83.88 87 ASP A CA 1
ATOM 671 C C . ASP A 1 87 ? -25.998 -1.639 24.706 1.00 83.88 87 ASP A C 1
ATOM 673 O O . ASP A 1 87 ? -25.695 -0.807 25.558 1.00 83.88 87 ASP A O 1
ATOM 677 N N . LYS A 1 88 ? -26.667 -2.744 25.029 1.00 85.06 88 LYS A N 1
ATOM 678 C CA . LYS A 1 88 ? -27.148 -3.029 26.396 1.00 85.06 88 LYS A CA 1
ATOM 679 C C . LYS A 1 88 ? -26.424 -4.199 27.060 1.00 85.06 88 LYS A C 1
ATOM 681 O O . LYS A 1 88 ? -26.790 -4.581 28.166 1.00 85.06 88 LYS A O 1
ATOM 686 N N . THR A 1 89 ? -25.409 -4.756 26.402 1.00 86.56 89 THR A N 1
ATOM 687 C CA . THR A 1 89 ? -24.634 -5.909 26.884 1.00 86.56 89 THR A CA 1
ATOM 688 C C . THR A 1 89 ? -23.898 -5.620 28.196 1.00 86.56 89 THR A C 1
ATOM 690 O O . THR A 1 89 ? -23.853 -6.475 29.076 1.00 86.56 89 THR A O 1
ATOM 693 N N . LEU A 1 90 ? -23.373 -4.399 28.360 1.00 87.50 90 LEU A N 1
ATOM 694 C CA . LEU A 1 90 ? -22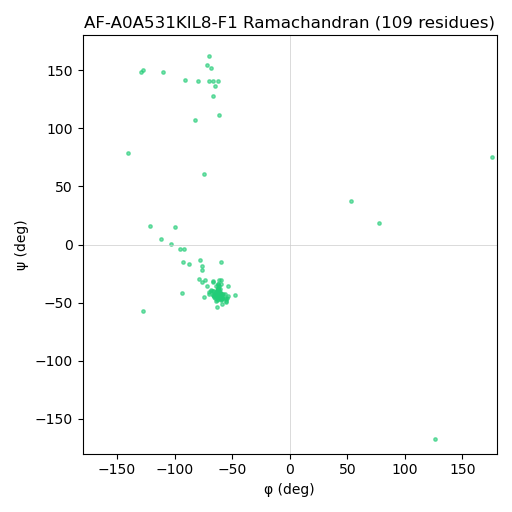.798 -3.892 29.613 1.00 87.50 90 LEU A CA 1
ATOM 695 C C . LEU A 1 90 ? -23.709 -2.812 30.212 1.00 87.50 90 LEU A C 1
ATOM 697 O O . LEU A 1 90 ? -24.338 -2.054 29.473 1.00 87.50 90 LEU A O 1
ATOM 701 N N . ASP A 1 91 ? -23.751 -2.697 31.541 1.00 89.69 91 ASP A N 1
ATOM 702 C CA . ASP A 1 91 ? -24.468 -1.600 32.197 1.00 89.69 91 ASP A CA 1
ATOM 703 C C . ASP A 1 91 ? -23.726 -0.260 32.025 1.00 89.69 91 ASP A C 1
ATOM 705 O O . ASP A 1 91 ? -22.504 -0.214 31.849 1.00 89.69 91 ASP A O 1
ATOM 709 N N . GLU A 1 92 ? -24.456 0.858 32.090 1.00 87.44 92 GLU A N 1
ATOM 710 C CA . GLU A 1 92 ? -23.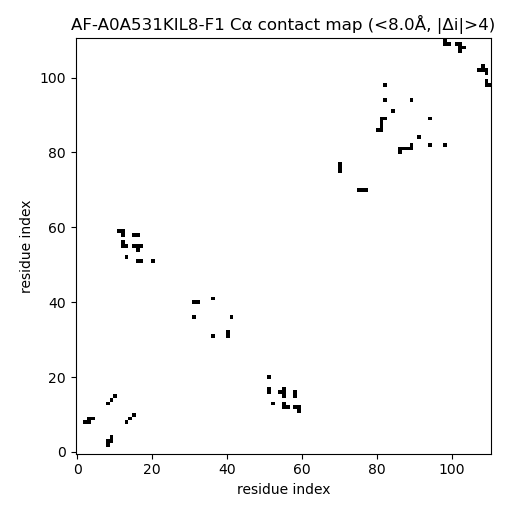855 2.190 31.904 1.00 87.44 92 GLU A CA 1
ATOM 711 C C . GLU A 1 92 ? -22.755 2.485 32.938 1.00 87.44 92 GLU A C 1
ATOM 713 O O . GLU A 1 92 ? -21.733 3.077 32.600 1.00 87.44 92 GLU A O 1
ATOM 718 N N . ARG A 1 93 ? -22.876 2.001 34.186 1.00 90.06 93 ARG A N 1
ATOM 719 C CA . ARG A 1 93 ? -21.835 2.228 35.205 1.00 90.06 93 ARG A CA 1
ATOM 720 C C . ARG A 1 93 ? -20.527 1.514 34.873 1.00 90.06 93 ARG A C 1
ATOM 722 O O . ARG A 1 93 ? -19.450 2.074 35.091 1.00 90.06 93 ARG A O 1
ATOM 729 N N . THR A 1 94 ? -20.586 0.286 34.366 1.00 90.12 94 THR A N 1
ATOM 730 C CA . THR A 1 94 ? -19.400 -0.461 33.933 1.00 90.12 94 THR A CA 1
ATOM 731 C C . THR A 1 94 ? -18.794 0.176 32.690 1.00 90.12 94 THR A C 1
ATOM 733 O O . THR A 1 94 ? -17.573 0.335 32.633 1.00 90.12 94 THR A O 1
ATOM 736 N N . LYS A 1 95 ? -19.617 0.639 31.740 1.00 90.69 95 LYS A N 1
ATOM 737 C CA . LYS A 1 95 ? -19.137 1.404 30.579 1.00 90.69 95 LYS A CA 1
ATOM 738 C C . LYS A 1 95 ? -18.408 2.672 30.997 1.00 90.69 95 LYS A C 1
ATOM 740 O O . LYS A 1 95 ? -17.291 2.896 30.539 1.00 90.69 95 LYS A O 1
ATOM 745 N N . ASP A 1 96 ? -18.964 3.443 31.924 1.00 90.56 96 ASP A N 1
ATOM 746 C CA . ASP A 1 96 ? -18.327 4.655 32.441 1.00 90.56 96 ASP A CA 1
ATOM 747 C C . ASP A 1 96 ? -16.995 4.372 33.132 1.00 90.56 96 ASP A C 1
ATOM 749 O O . ASP A 1 96 ? -16.050 5.150 32.996 1.00 90.56 96 ASP A O 1
ATOM 753 N N . ARG A 1 97 ? -16.867 3.243 33.840 1.00 91.69 97 ARG A N 1
ATOM 754 C CA . ARG A 1 97 ? -15.576 2.818 34.403 1.00 91.69 97 ARG A CA 1
ATOM 755 C C . ARG A 1 97 ? -14.544 2.559 33.308 1.00 91.69 97 ARG A C 1
ATOM 757 O O . ARG A 1 97 ? -13.415 3.031 33.435 1.00 91.69 97 ARG A O 1
ATOM 764 N N . TYR A 1 98 ? -14.919 1.856 32.239 1.00 91.38 98 TYR A N 1
ATOM 765 C CA . TYR A 1 98 ? -14.026 1.609 31.105 1.00 91.38 98 TYR A CA 1
ATOM 766 C C . TYR A 1 98 ? -13.671 2.899 30.356 1.00 91.38 98 TYR A C 1
ATOM 768 O O . TYR A 1 98 ? -12.492 3.136 30.096 1.00 91.38 98 TYR A O 1
ATOM 776 N N . ARG A 1 99 ? -14.650 3.771 30.081 1.00 89.69 99 ARG A N 1
ATOM 777 C CA . ARG A 1 99 ? -14.434 5.082 29.444 1.00 89.69 99 ARG A CA 1
ATOM 778 C C . ARG A 1 99 ? -13.476 5.945 30.264 1.00 89.69 99 ARG A C 1
ATOM 780 O O . ARG A 1 99 ? -12.504 6.451 29.715 1.00 89.69 99 ARG A O 1
ATOM 787 N N . LYS A 1 100 ? -13.678 6.042 31.585 1.00 92.12 100 LYS A N 1
ATOM 788 C CA . LYS A 1 100 ? -12.788 6.783 32.501 1.00 92.12 100 LYS A CA 1
ATOM 789 C C . LYS A 1 100 ? -11.379 6.199 32.554 1.00 92.12 100 LYS A C 1
ATOM 791 O O . LYS A 1 100 ? -10.410 6.952 32.596 1.00 92.12 100 LYS A O 1
ATOM 796 N N . PHE A 1 101 ? -11.253 4.872 32.552 1.00 93.19 101 PHE A N 1
ATOM 797 C CA . PHE A 1 101 ? -9.949 4.217 32.512 1.00 93.19 101 PHE A CA 1
ATOM 798 C C . PHE A 1 101 ? -9.199 4.537 31.211 1.00 93.19 101 PHE A C 1
ATOM 800 O O . PHE A 1 101 ? -8.044 4.951 31.271 1.00 93.19 101 PHE A O 1
ATOM 807 N N . LEU A 1 102 ? -9.859 4.414 30.055 1.00 90.88 102 LEU A N 1
ATOM 808 C CA . LEU A 1 102 ? -9.268 4.721 28.747 1.00 90.88 102 LEU A CA 1
ATOM 809 C C . LEU A 1 102 ? -8.911 6.206 28.611 1.00 90.88 102 LEU A C 1
ATOM 811 O O . LEU A 1 102 ? -7.801 6.522 28.198 1.00 90.88 102 LEU A O 1
ATOM 815 N N . ALA A 1 103 ? -9.806 7.103 29.029 1.00 92.50 103 ALA A N 1
ATOM 816 C CA . ALA A 1 103 ? -9.581 8.548 29.073 1.00 92.50 103 ALA A CA 1
ATOM 817 C C . ALA A 1 103 ? -8.311 8.910 29.858 1.00 92.50 103 ALA A C 1
ATOM 819 O O . ALA A 1 103 ? -7.481 9.690 29.393 1.00 92.50 103 ALA A O 1
ATOM 820 N N . LYS A 1 104 ? -8.107 8.270 31.017 1.00 94.56 104 LYS A N 1
ATOM 821 C CA . LYS A 1 104 ? -6.899 8.452 31.829 1.00 94.56 104 LYS A CA 1
ATOM 822 C C . LYS A 1 104 ? -5.629 7.979 31.115 1.00 94.56 104 LYS A C 1
ATOM 824 O O . LYS A 1 104 ? -4.605 8.635 31.244 1.00 94.56 104 LYS A O 1
ATOM 829 N N . GLN A 1 105 ? -5.677 6.853 30.402 1.00 93.62 105 GLN A N 1
ATOM 830 C CA . GLN A 1 105 ? -4.509 6.311 29.690 1.00 93.62 105 GLN A CA 1
ATOM 831 C C . GLN A 1 105 ? -4.159 7.107 28.428 1.00 93.62 105 GLN A C 1
ATOM 833 O O . GLN A 1 105 ? -2.998 7.161 28.039 1.00 93.62 105 GLN A O 1
ATOM 838 N N . LEU A 1 106 ? -5.164 7.695 27.780 1.00 93.00 106 LEU A N 1
ATOM 839 C CA . LEU A 1 106 ? -5.005 8.470 26.550 1.00 93.00 106 LEU A CA 1
ATOM 840 C C . LEU A 1 106 ? -4.802 9.969 26.803 1.00 93.00 106 LEU A C 1
ATOM 842 O O . LEU A 1 106 ? -4.626 10.709 25.840 1.00 93.00 106 LEU A O 1
ATOM 846 N N . GLU A 1 107 ? -4.862 10.412 28.063 1.00 92.19 107 GLU A N 1
ATOM 847 C CA . GLU A 1 107 ? -4.808 11.826 28.464 1.00 92.19 107 GLU A CA 1
ATOM 848 C C . GLU A 1 107 ? -5.853 12.695 27.735 1.00 92.19 107 GLU A C 1
ATOM 850 O O . GLU A 1 107 ? -5.613 13.844 27.368 1.00 92.19 107 GLU A O 1
ATOM 855 N N . GLN A 1 108 ? -7.044 12.133 27.517 1.00 89.75 108 GLN A N 1
ATOM 856 C CA . GLN A 1 108 ? -8.154 12.776 26.810 1.00 89.75 108 GLN A CA 1
ATOM 857 C C . GLN A 1 108 ? -9.444 12.683 27.632 1.00 89.75 108 GLN A C 1
ATOM 859 O O . GLN A 1 108 ? -9.622 11.711 28.365 1.00 89.75 108 GLN A O 1
ATOM 864 N N . PRO A 1 109 ? -10.364 13.663 27.539 1.00 85.50 109 PRO A N 1
ATOM 865 C CA . PRO A 1 109 ? -11.647 13.582 28.229 1.00 85.50 109 PRO A CA 1
ATOM 866 C C . PRO A 1 109 ? -12.466 12.389 27.716 1.00 85.50 109 PRO A C 1
ATOM 868 O O . PRO A 1 109 ? -12.469 12.092 26.522 1.00 85.50 109 PRO A O 1
ATOM 871 N N . ALA A 1 110 ? -13.158 11.704 28.631 1.00 80.88 110 ALA A N 1
ATOM 872 C CA . ALA A 1 110 ? -14.081 10.637 28.259 1.00 80.88 110 ALA A CA 1
ATOM 873 C C . ALA A 1 110 ? -15.260 11.221 27.451 1.00 80.88 110 ALA A C 1
ATOM 875 O O . ALA A 1 110 ? -15.766 12.275 27.848 1.00 80.88 110 ALA A O 1
ATOM 876 N N . PRO A 1 111 ? -15.674 10.568 26.348 1.00 72.19 111 PRO A N 1
ATOM 877 C CA . PRO A 1 111 ? -16.879 10.933 25.611 1.00 72.19 111 PRO A CA 1
ATOM 878 C C . PRO A 1 111 ? -18.155 10.644 26.408 1.00 72.19 111 PRO A C 1
ATOM 880 O O . PRO A 1 111 ? -18.120 9.742 27.283 1.00 72.19 111 PRO A O 1
#

Radius of gyration: 23.41 Å; Cα contacts (8 Å, |Δi|>4): 48; chains: 1; bounding box: 52×33×61 Å